Protein AF-A0A2A4N3D1-F1 (afdb_monomer)

Secondary structure (DSSP, 8-state):
-PPPPHHHHHHHHHHHHHHHHHHHHHHH--SSS-PPPHHHHHHHHHHHHHHHHHHHHHHHTT-

Radius of gyration: 14.77 Å; Cα contacts (8 Å, |Δi|>4): 22; chains: 1; bounding box: 30×28×45 Å

Structure (mmCIF, N/CA/C/O backbone):
data_AF-A0A2A4N3D1-F1
#
_entry.id   AF-A0A2A4N3D1-F1
#
loop_
_atom_site.group_PDB
_atom_site.id
_atom_site.type_symbol
_atom_site.label_atom_id
_atom_site.label_alt_id
_atom_site.label_comp_id
_atom_site.label_asym_id
_atom_site.label_entity_id
_atom_site.label_seq_id
_atom_site.pdbx_PDB_ins_code
_atom_site.Cartn_x
_atom_site.Cartn_y
_atom_site.Cartn_z
_atom_site.occupancy
_atom_site.B_iso_or_equiv
_atom_site.auth_seq_id
_atom_site.auth_comp_id
_atom_site.auth_asym_id
_atom_site.auth_atom_id
_atom_site.pdbx_PDB_model_num
ATOM 1 N N . MET A 1 1 ? 3.058 12.064 25.094 1.00 54.00 1 MET A N 1
ATOM 2 C CA . MET A 1 1 ? 2.919 11.331 23.818 1.00 54.00 1 MET A CA 1
ATOM 3 C C . MET A 1 1 ? 1.458 11.379 23.411 1.00 54.00 1 MET A C 1
ATOM 5 O O . M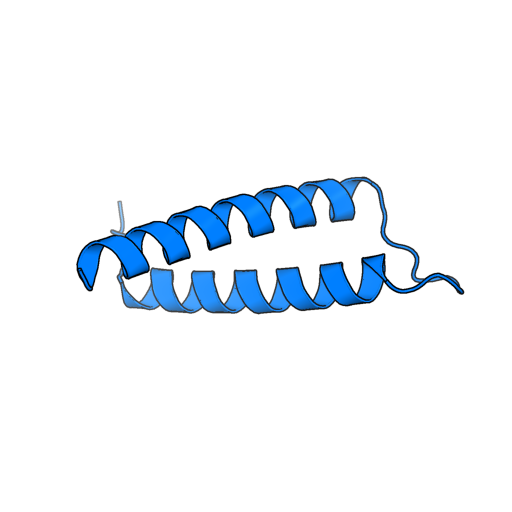ET A 1 1 ? 0.625 10.973 24.212 1.00 54.00 1 MET A O 1
ATOM 9 N N . GLN A 1 2 ? 1.138 11.937 22.242 1.00 73.31 2 GLN A N 1
ATOM 10 C CA . GLN A 1 2 ? -0.222 11.870 21.697 1.00 73.31 2 GLN A CA 1
ATOM 11 C C . GLN A 1 2 ? -0.523 10.419 21.307 1.00 73.31 2 GLN A C 1
ATOM 13 O O . GLN A 1 2 ? 0.298 9.782 20.651 1.00 73.31 2 GLN A O 1
ATOM 18 N N . GLN A 1 3 ? -1.663 9.887 21.752 1.00 79.25 3 GLN A N 1
ATOM 19 C CA . GLN A 1 3 ? -2.107 8.555 21.348 1.00 79.25 3 GLN A CA 1
ATOM 20 C C . GLN A 1 3 ? -2.628 8.600 19.915 1.00 79.25 3 GLN A C 1
ATOM 22 O O . GLN A 1 3 ? -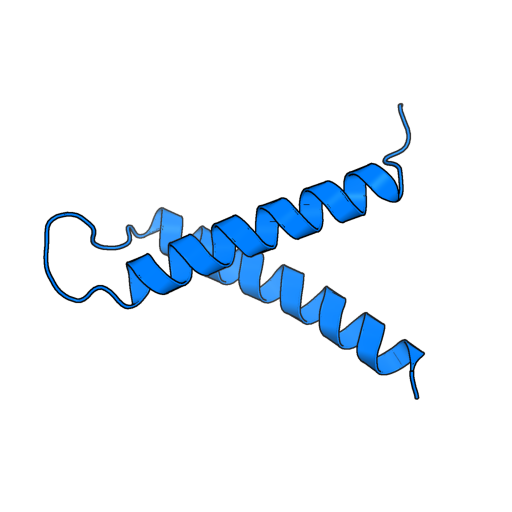3.395 9.489 19.550 1.00 79.25 3 GLN A O 1
ATOM 27 N N . PHE A 1 4 ? -2.212 7.616 19.127 1.00 82.69 4 PHE A N 1
ATOM 28 C CA . PHE A 1 4 ? -2.689 7.424 17.769 1.00 82.69 4 PHE A CA 1
ATOM 29 C C . PHE A 1 4 ? -4.163 7.008 17.808 1.00 82.69 4 PHE A C 1
ATOM 31 O O . PHE A 1 4 ? -4.512 5.996 18.420 1.00 82.69 4 PHE A O 1
ATOM 38 N N . THR A 1 5 ? -5.041 7.816 17.219 1.00 91.38 5 THR A N 1
ATOM 39 C CA . THR A 1 5 ? -6.486 7.582 17.295 1.00 91.38 5 THR A CA 1
ATOM 40 C C . THR A 1 5 ? -6.935 6.531 16.281 1.00 91.38 5 THR A C 1
ATOM 42 O O . THR A 1 5 ? -6.280 6.277 15.269 1.00 91.38 5 THR A O 1
ATOM 45 N N . GLN A 1 6 ? -8.109 5.936 16.512 1.00 86.94 6 GLN A N 1
ATOM 46 C CA . GLN A 1 6 ? -8.712 5.018 15.540 1.00 86.94 6 GLN A CA 1
ATOM 47 C C . GLN A 1 6 ? -8.997 5.696 14.193 1.00 86.94 6 GLN A C 1
ATOM 49 O O . GLN A 1 6 ? -8.879 5.055 13.151 1.00 86.94 6 GLN A O 1
ATOM 54 N N . GLN A 1 7 ? -9.356 6.984 14.201 1.00 89.00 7 GLN A N 1
ATOM 55 C CA . GLN A 1 7 ? -9.569 7.745 12.972 1.00 89.00 7 GLN A CA 1
ATOM 56 C C . GLN A 1 7 ? -8.262 7.891 12.185 1.00 89.00 7 GLN A C 1
ATOM 58 O O . GLN A 1 7 ? -8.236 7.572 11.001 1.00 89.00 7 GLN A O 1
ATOM 63 N N . GLN A 1 8 ? -7.166 8.256 12.857 1.00 88.75 8 GLN A N 1
ATOM 64 C CA . GLN A 1 8 ? -5.841 8.344 12.235 1.00 88.75 8 GLN A CA 1
ATOM 65 C C . GLN A 1 8 ? -5.385 6.991 11.669 1.00 88.75 8 GLN A C 1
ATOM 67 O O . GLN A 1 8 ? -4.795 6.933 10.594 1.00 88.75 8 GLN A O 1
ATOM 72 N N . ALA A 1 9 ? -5.711 5.886 12.346 1.00 87.44 9 ALA A N 1
ATOM 73 C CA . ALA A 1 9 ? -5.438 4.545 11.834 1.00 87.44 9 ALA A CA 1
ATOM 74 C C . ALA A 1 9 ? -6.230 4.210 10.566 1.00 87.44 9 ALA A C 1
ATOM 76 O O . ALA A 1 9 ? -5.667 3.626 9.640 1.00 87.44 9 ALA A O 1
ATOM 77 N N . ARG A 1 10 ? -7.508 4.603 10.490 1.00 87.06 10 ARG A N 1
ATOM 78 C CA . ARG A 1 10 ? -8.323 4.421 9.277 1.00 87.06 10 ARG A CA 1
ATOM 79 C C . ARG A 1 10 ? -7.805 5.259 8.114 1.00 87.06 10 ARG A C 1
ATOM 81 O O . ARG A 1 10 ? -7.690 4.737 7.012 1.00 87.06 10 ARG A O 1
ATOM 88 N N . GLU A 1 11 ? -7.468 6.520 8.362 1.00 91.50 11 GLU A N 1
ATOM 89 C CA . GLU A 1 11 ? -6.901 7.414 7.346 1.00 91.50 11 GLU A CA 1
ATOM 90 C C . GLU A 1 11 ? -5.571 6.862 6.814 1.00 91.50 11 GLU A C 1
ATOM 92 O O . GLU A 1 11 ? -5.377 6.755 5.606 1.00 91.50 11 GLU A 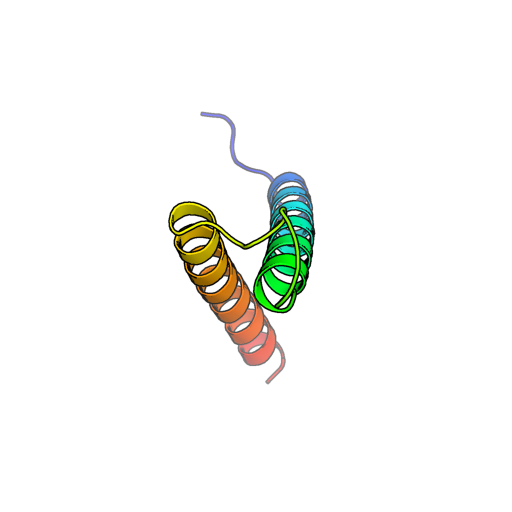O 1
ATOM 97 N N . MET A 1 12 ? -4.688 6.403 7.705 1.00 90.62 12 MET A N 1
ATOM 98 C CA . MET A 1 12 ? -3.420 5.786 7.313 1.00 90.62 12 MET A CA 1
ATOM 99 C C . MET A 1 12 ? -3.622 4.499 6.506 1.00 90.62 12 MET A C 1
ATOM 101 O O . MET A 1 12 ? -2.941 4.291 5.506 1.00 90.62 12 MET A O 1
ATOM 105 N N . TYR A 1 13 ? -4.581 3.655 6.894 1.00 90.69 13 TYR A N 1
ATOM 106 C CA . TYR A 1 13 ? -4.934 2.461 6.127 1.00 90.69 13 TYR A CA 1
ATOM 107 C C . TYR A 1 13 ? -5.410 2.806 4.707 1.00 90.69 13 TYR A C 1
ATOM 109 O O . TYR A 1 13 ? -4.968 2.183 3.744 1.00 90.69 13 TYR A O 1
ATOM 117 N N . GLN A 1 14 ? -6.249 3.835 4.554 1.00 92.88 14 GLN A N 1
ATOM 118 C CA . GLN A 1 14 ? -6.700 4.298 3.237 1.00 92.88 14 GLN A CA 1
ATOM 119 C C . GLN A 1 14 ? -5.548 4.821 2.373 1.00 92.88 14 GLN A C 1
ATOM 121 O O . GLN A 1 14 ? -5.493 4.513 1.184 1.00 92.88 14 GLN A O 1
ATOM 126 N N . ILE A 1 15 ? -4.606 5.562 2.963 1.00 94.81 15 ILE A N 1
ATOM 127 C CA . ILE A 1 15 ? -3.404 6.031 2.260 1.00 94.81 15 ILE A CA 1
ATOM 128 C C . ILE A 1 15 ? -2.565 4.839 1.778 1.00 94.81 15 ILE A C 1
ATOM 130 O O . ILE A 1 15 ? -2.131 4.817 0.628 1.00 94.81 15 ILE A O 1
ATOM 134 N N . LEU A 1 16 ? -2.363 3.829 2.629 1.00 93.69 16 LEU A N 1
ATOM 135 C CA . LEU A 1 16 ? -1.602 2.630 2.270 1.00 93.69 16 LEU A CA 1
ATOM 136 C C . LEU A 1 16 ? -2.255 1.847 1.125 1.00 93.69 16 LEU A C 1
ATOM 138 O O . LEU A 1 16 ? -1.537 1.401 0.234 1.00 93.69 16 LEU A O 1
ATOM 142 N N . LEU A 1 17 ? -3.587 1.734 1.103 1.00 94.06 17 LEU A N 1
ATOM 143 C CA . LEU A 1 17 ? -4.313 1.127 -0.020 1.00 94.06 17 LEU A CA 1
ATOM 144 C C . LEU A 1 17 ? -4.078 1.885 -1.331 1.00 94.06 17 LEU A C 1
ATOM 146 O O . LEU A 1 17 ? -3.728 1.275 -2.334 1.00 94.06 17 LEU A O 1
ATOM 150 N N . GLN A 1 18 ? -4.193 3.215 -1.315 1.00 95.62 18 GLN A N 1
ATOM 151 C CA . GLN A 1 18 ? -3.973 4.031 -2.515 1.00 95.62 18 GLN A CA 1
ATOM 152 C C . GLN A 1 18 ? -2.541 3.901 -3.051 1.00 95.62 18 GLN A C 1
ATOM 154 O O . GLN A 1 18 ? -2.333 3.830 -4.263 1.00 95.62 18 GLN A O 1
ATOM 159 N N . ILE A 1 19 ? -1.547 3.851 -2.157 1.00 95.25 19 ILE A N 1
ATOM 160 C CA . ILE A 1 19 ? -0.147 3.629 -2.539 1.00 95.25 19 ILE A CA 1
ATOM 161 C C . ILE A 1 19 ? 0.034 2.218 -3.109 1.00 95.25 19 ILE A C 1
ATOM 163 O O . ILE A 1 19 ? 0.697 2.062 -4.132 1.00 95.25 19 ILE A O 1
ATOM 167 N N . HIS A 1 20 ? -0.549 1.196 -2.474 1.00 95.31 20 HIS A N 1
ATOM 168 C CA . HIS A 1 20 ? -0.476 -0.192 -2.942 1.00 95.31 20 HIS A CA 1
ATOM 169 C C . HIS A 1 20 ? -1.042 -0.345 -4.353 1.00 95.31 20 HIS A C 1
ATOM 171 O O . HIS A 1 20 ? -0.347 -0.880 -5.216 1.00 95.31 20 HIS A O 1
ATOM 177 N N . ASP A 1 21 ? -2.228 0.208 -4.616 1.00 94.12 21 ASP A N 1
ATOM 178 C CA . ASP A 1 21 ? -2.866 0.165 -5.935 1.00 94.12 21 ASP A CA 1
ATOM 179 C C . ASP A 1 21 ? -2.006 0.864 -6.998 1.00 94.12 21 ASP A C 1
ATOM 181 O O . ASP A 1 21 ? -1.731 0.295 -8.056 1.00 94.12 21 ASP A O 1
ATOM 185 N N . ALA A 1 22 ? -1.482 2.056 -6.694 1.00 93.19 22 ALA A N 1
ATOM 186 C CA . ALA A 1 22 ? -0.607 2.782 -7.613 1.00 93.19 22 ALA A CA 1
ATOM 187 C C . ALA A 1 22 ? 0.689 2.008 -7.928 1.00 93.19 22 ALA A C 1
ATOM 189 O O . ALA A 1 22 ? 1.152 1.984 -9.073 1.00 93.19 22 ALA A O 1
ATOM 190 N N . LEU A 1 23 ? 1.281 1.355 -6.924 1.00 93.88 23 LEU A N 1
ATOM 191 C CA . LEU A 1 23 ? 2.474 0.524 -7.095 1.00 93.88 23 LEU A CA 1
ATOM 192 C C . LEU A 1 23 ? 2.172 -0.748 -7.890 1.00 93.88 23 LEU A C 1
ATOM 194 O O . LEU A 1 23 ? 2.965 -1.128 -8.755 1.00 93.88 23 LEU A O 1
ATOM 198 N N . LYS A 1 24 ? 1.020 -1.376 -7.650 1.00 92.50 24 LYS A N 1
ATOM 199 C CA . LYS A 1 24 ? 0.546 -2.536 -8.405 1.00 92.50 24 LYS A CA 1
ATOM 200 C C . LYS A 1 24 ? 0.387 -2.192 -9.881 1.00 92.50 24 LYS A C 1
ATOM 202 O O . LYS A 1 24 ? 0.979 -2.875 -10.719 1.00 92.50 24 LYS A O 1
ATOM 207 N N . ASP A 1 25 ? -0.301 -1.099 -10.194 1.00 90.81 25 ASP A N 1
ATOM 208 C CA . ASP A 1 25 ? -0.475 -0.614 -11.565 1.00 90.81 25 ASP A CA 1
ATOM 209 C C . ASP A 1 25 ? 0.876 -0.348 -12.237 1.00 90.81 25 ASP A C 1
ATOM 211 O O . ASP A 1 25 ? 1.127 -0.783 -13.366 1.00 90.81 25 ASP A O 1
ATOM 215 N N . LYS A 1 26 ? 1.803 0.290 -11.513 1.00 91.62 26 LYS A N 1
ATOM 216 C CA . LYS A 1 26 ? 3.163 0.543 -12.000 1.00 91.62 26 LYS A CA 1
ATOM 217 C C . LYS A 1 26 ? 3.949 -0.750 -12.246 1.00 91.62 26 LYS A C 1
ATOM 219 O O . LYS A 1 26 ? 4.674 -0.840 -13.234 1.00 91.62 26 LYS A O 1
ATOM 224 N N . SER A 1 27 ? 3.795 -1.760 -11.386 1.00 89.38 27 SER A N 1
ATOM 225 C CA . SER A 1 27 ? 4.448 -3.073 -11.529 1.00 89.38 27 SER A CA 1
ATOM 226 C C . SER A 1 27 ? 3.946 -3.858 -12.745 1.00 89.38 27 SER A C 1
ATOM 228 O O . SER A 1 27 ? 4.709 -4.584 -13.385 1.00 89.38 27 SER A O 1
ATOM 230 N N . MET A 1 28 ? 2.669 -3.682 -13.097 1.00 88.00 28 MET A N 1
ATOM 231 C CA . MET A 1 28 ? 2.038 -4.331 -14.244 1.00 88.00 28 MET A CA 1
ATOM 232 C C . MET A 1 28 ? 2.364 -3.626 -15.565 1.00 88.00 28 MET A C 1
ATOM 234 O O . MET A 1 28 ? 2.173 -4.203 -16.640 1.00 88.00 28 MET A O 1
ATOM 238 N N . ASN A 1 29 ? 2.894 -2.403 -15.504 1.00 84.31 29 ASN A N 1
ATOM 239 C CA . ASN A 1 29 ? 3.236 -1.625 -16.678 1.00 84.31 29 ASN A CA 1
ATOM 240 C C . ASN A 1 29 ? 4.555 -2.113 -17.308 1.00 84.31 29 AS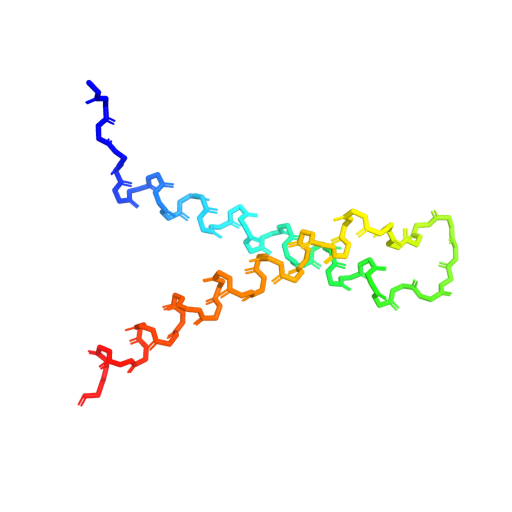N A C 1
ATOM 242 O O . ASN A 1 29 ? 5.660 -1.801 -16.858 1.00 84.31 29 ASN A O 1
ATOM 246 N N . LYS A 1 30 ? 4.440 -2.919 -18.371 1.00 67.50 30 LYS A N 1
ATOM 247 C CA . LYS A 1 30 ? 5.585 -3.552 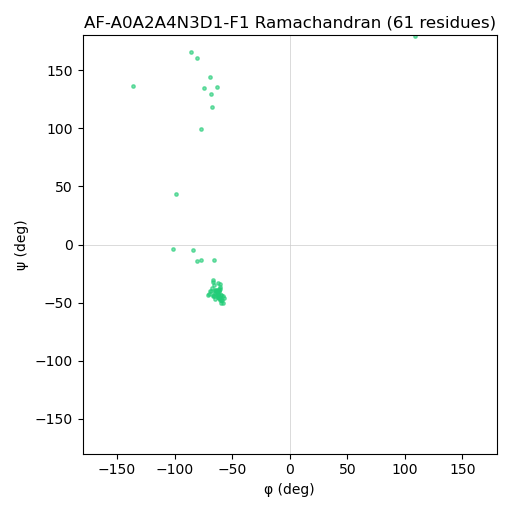-19.055 1.00 67.50 30 LYS A CA 1
ATOM 248 C C . LYS A 1 30 ? 6.264 -2.656 -20.106 1.00 67.50 30 LYS A C 1
ATOM 250 O O . LYS A 1 30 ? 7.298 -3.053 -20.643 1.00 67.50 30 LYS A O 1
ATOM 255 N N . GLY A 1 31 ? 5.737 -1.460 -20.393 1.00 59.50 31 GLY A N 1
ATOM 256 C CA . GLY A 1 31 ? 6.268 -0.549 -21.417 1.00 59.50 31 GLY A CA 1
ATOM 257 C C . GLY A 1 31 ? 6.330 0.917 -20.968 1.00 59.50 31 GLY A C 1
ATOM 258 O O . GLY A 1 31 ? 5.381 1.433 -20.395 1.00 59.50 31 GLY A O 1
ATOM 259 N N . GLY A 1 3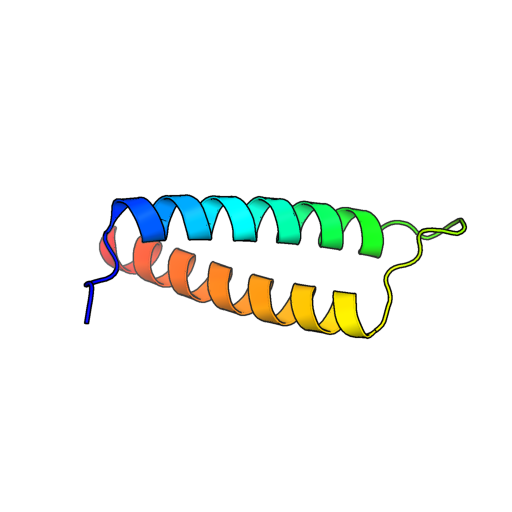2 ? 7.441 1.604 -21.264 1.00 65.50 32 GLY A N 1
ATOM 260 C CA . GLY A 1 32 ? 7.601 3.057 -21.068 1.00 65.50 32 GLY A CA 1
ATOM 261 C C . GLY A 1 32 ? 8.534 3.487 -19.924 1.00 65.50 32 GLY A C 1
ATOM 262 O O . GLY A 1 32 ? 9.112 2.660 -19.222 1.00 65.50 32 GLY A O 1
ATOM 263 N N . LEU A 1 33 ? 8.687 4.809 -19.758 1.00 66.56 33 LEU A N 1
ATOM 264 C CA . LEU A 1 33 ? 9.528 5.480 -18.744 1.00 66.56 33 LEU A CA 1
ATOM 265 C C . LEU A 1 33 ? 9.052 5.259 -17.291 1.00 66.56 33 LEU A C 1
ATOM 267 O O . LEU A 1 33 ? 9.806 5.512 -16.359 1.00 66.56 33 LEU A O 1
ATOM 271 N N . ASN A 1 34 ? 7.831 4.751 -17.096 1.00 73.25 34 ASN A N 1
ATOM 272 C CA . ASN A 1 34 ? 7.198 4.529 -15.791 1.00 73.25 34 ASN A CA 1
ATOM 273 C C . ASN A 1 34 ? 7.310 3.076 -15.306 1.00 73.25 34 ASN A C 1
ATOM 275 O O . ASN A 1 34 ? 6.354 2.508 -14.782 1.00 73.25 34 ASN A O 1
ATOM 279 N N . LYS A 1 35 ? 8.486 2.463 -15.458 1.00 82.62 35 LYS A N 1
ATOM 280 C CA . LYS A 1 35 ? 8.759 1.169 -14.819 1.00 82.62 35 LYS A CA 1
ATOM 281 C C . LYS A 1 35 ? 8.866 1.341 -13.307 1.00 82.62 35 LYS A C 1
ATOM 283 O O . LYS A 1 35 ? 9.375 2.353 -12.823 1.00 82.62 35 LYS A O 1
ATOM 288 N N . ILE A 1 36 ? 8.396 0.345 -12.565 1.00 89.88 36 ILE A N 1
ATOM 289 C CA . ILE A 1 36 ? 8.588 0.289 -11.117 1.00 89.88 36 ILE A CA 1
ATOM 290 C C . ILE A 1 36 ? 10.085 0.175 -10.783 1.00 89.88 36 ILE A C 1
ATOM 292 O O . ILE A 1 36 ? 10.826 -0.571 -11.427 1.00 89.88 36 ILE A O 1
ATOM 296 N N . SER A 1 37 ? 10.546 0.944 -9.801 1.00 92.19 37 SER A N 1
ATOM 297 C CA . SER A 1 37 ? 11.919 0.888 -9.291 1.00 92.19 37 SER A CA 1
ATOM 298 C C . SER A 1 37 ? 12.082 -0.187 -8.210 1.00 92.19 37 SER A C 1
ATOM 300 O O . SER A 1 37 ? 11.107 -0.674 -7.644 1.00 92.19 37 SER A O 1
ATOM 302 N N . GLN A 1 38 ? 13.325 -0.546 -7.870 1.00 91.12 38 GLN A N 1
ATOM 303 C CA . GLN A 1 38 ? 13.593 -1.526 -6.805 1.00 91.12 38 GLN A CA 1
ATOM 304 C C . GLN A 1 38 ? 13.064 -1.085 -5.430 1.00 91.12 38 GLN A C 1
ATOM 306 O O . GLN A 1 38 ? 12.538 -1.911 -4.688 1.00 91.12 38 GLN A O 1
ATOM 311 N N . TYR A 1 39 ? 13.155 0.206 -5.099 1.00 94.00 39 TYR A N 1
ATOM 312 C CA . TYR A 1 39 ? 12.626 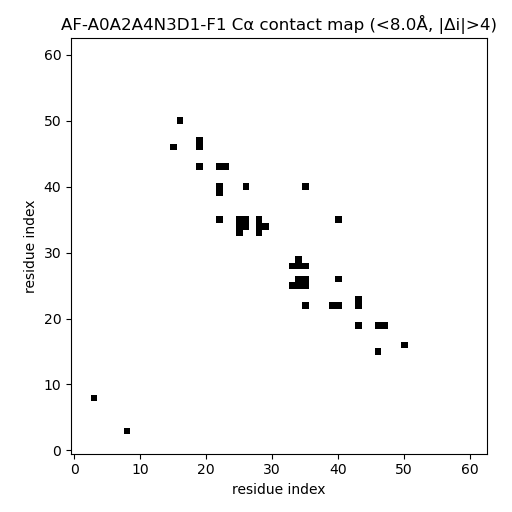0.737 -3.837 1.00 94.00 39 TYR A CA 1
ATOM 313 C C . TYR A 1 39 ? 11.102 0.625 -3.771 1.00 94.00 39 TYR A C 1
ATOM 315 O O . TYR A 1 39 ? 10.551 0.206 -2.758 1.00 94.00 39 TYR A O 1
ATOM 323 N N . GLU A 1 40 ? 10.432 0.935 -4.880 1.00 94.56 40 GLU A N 1
ATOM 324 C CA . GLU A 1 40 ? 8.980 0.825 -5.014 1.00 94.56 40 GLU A CA 1
ATOM 325 C C . GLU A 1 40 ? 8.496 -0.626 -4.931 1.00 94.56 40 GLU A C 1
ATOM 327 O O . GLU A 1 40 ? 7.450 -0.877 -4.344 1.00 94.56 40 GLU A O 1
ATOM 332 N N . ILE A 1 41 ? 9.272 -1.592 -5.438 1.00 94.19 41 ILE A N 1
ATOM 333 C CA . ILE A 1 41 ? 8.999 -3.023 -5.223 1.00 94.19 41 ILE A CA 1
ATOM 334 C C . ILE A 1 41 ? 9.072 -3.362 -3.728 1.00 94.19 41 ILE A C 1
ATOM 336 O O . ILE A 1 41 ? 8.188 -4.041 -3.211 1.00 94.19 41 ILE A O 1
ATOM 340 N N . GLY A 1 42 ? 10.099 -2.877 -3.022 1.00 95.62 42 GLY A N 1
ATOM 341 C CA . GLY A 1 42 ? 10.232 -3.088 -1.579 1.00 95.62 42 GLY A CA 1
ATOM 342 C C . GLY A 1 42 ? 9.052 -2.512 -0.791 1.00 95.62 42 GLY A C 1
ATOM 343 O O . GLY A 1 42 ? 8.509 -3.182 0.086 1.00 95.62 42 GLY A O 1
ATOM 344 N N . TRP A 1 43 ? 8.610 -1.301 -1.138 1.00 95.50 43 TRP A N 1
ATOM 345 C CA . TRP A 1 43 ? 7.410 -0.698 -0.551 1.00 95.50 43 TRP A CA 1
ATOM 346 C C . TRP A 1 43 ? 6.154 -1.495 -0.874 1.00 95.50 43 TRP A C 1
ATOM 348 O O . TRP A 1 43 ? 5.357 -1.741 0.024 1.00 95.50 43 TRP A O 1
ATOM 358 N N . PHE A 1 44 ? 5.997 -1.936 -2.121 1.00 95.62 44 PHE A N 1
ATOM 359 C CA . PHE A 1 44 ? 4.841 -2.717 -2.540 1.00 95.62 44 PHE A CA 1
ATOM 360 C C . PHE A 1 44 ? 4.701 -3.995 -1.709 1.00 95.62 44 PHE A C 1
ATOM 362 O O . PHE A 1 44 ? 3.649 -4.217 -1.120 1.00 95.62 44 PHE A O 1
ATOM 369 N N . ILE A 1 45 ? 5.783 -4.769 -1.573 1.00 95.44 45 ILE A N 1
ATOM 370 C CA . ILE A 1 45 ? 5.809 -5.999 -0.765 1.00 95.44 45 ILE A CA 1
ATOM 371 C C . ILE A 1 45 ? 5.512 -5.696 0.709 1.00 95.44 45 ILE A C 1
ATOM 373 O O . ILE A 1 45 ? 4.698 -6.378 1.326 1.00 95.44 45 ILE A O 1
ATOM 377 N N . GLY A 1 46 ? 6.143 -4.666 1.280 1.00 95.38 46 GLY A N 1
ATOM 378 C CA . GLY A 1 46 ? 5.933 -4.312 2.686 1.00 95.38 46 GLY A CA 1
ATOM 379 C C . GLY A 1 46 ? 4.496 -3.877 2.985 1.00 95.38 46 GLY A C 1
ATOM 380 O O . GLY A 1 46 ? 3.934 -4.255 4.012 1.00 95.38 46 GLY A O 1
ATOM 381 N N . ILE A 1 47 ? 3.881 -3.104 2.086 1.00 94.81 47 ILE A N 1
ATOM 382 C CA . ILE A 1 47 ? 2.484 -2.680 2.227 1.00 94.81 47 ILE A CA 1
ATOM 383 C C . ILE A 1 47 ? 1.540 -3.873 2.035 1.00 94.81 47 ILE A C 1
ATOM 385 O O . ILE A 1 47 ? 0.608 -4.026 2.820 1.00 94.81 47 ILE A O 1
ATOM 389 N N . ASP A 1 48 ? 1.797 -4.740 1.054 1.00 94.31 48 ASP A N 1
ATOM 390 C CA . ASP A 1 48 ? 1.016 -5.960 0.816 1.00 94.31 48 ASP A CA 1
ATOM 391 C C . ASP A 1 48 ? 0.990 -6.866 2.061 1.00 94.31 48 ASP A C 1
ATOM 393 O O . ASP A 1 48 ? -0.076 -7.272 2.533 1.00 94.31 48 ASP A O 1
ATOM 397 N N . GLU A 1 49 ? 2.153 -7.077 2.688 1.00 93.38 49 GLU A N 1
ATOM 398 C CA . GLU A 1 49 ? 2.263 -7.842 3.931 1.00 93.38 49 GLU A CA 1
ATOM 399 C C . GLU A 1 49 ? 1.476 -7.184 5.080 1.00 93.38 49 GLU A C 1
ATOM 401 O O . GLU A 1 49 ? 0.766 -7.869 5.821 1.00 93.38 49 GLU A O 1
ATOM 406 N N . LEU A 1 50 ? 1.548 -5.857 5.231 1.00 90.81 50 LEU A N 1
ATOM 407 C CA . LEU A 1 50 ? 0.784 -5.137 6.256 1.00 90.81 50 LEU A CA 1
ATOM 408 C C . LEU A 1 50 ? -0.730 -5.272 6.048 1.0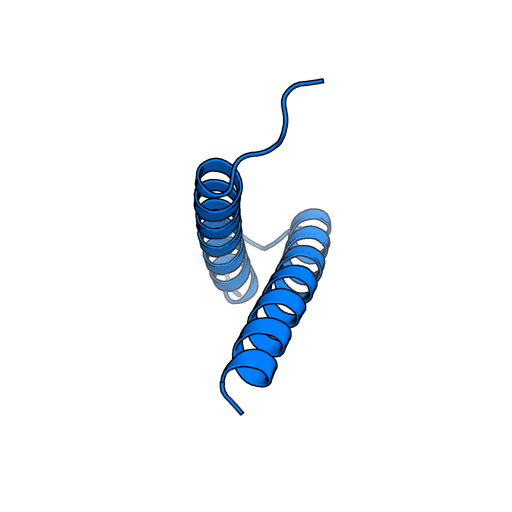0 90.81 50 LEU A C 1
ATOM 410 O O . LEU A 1 50 ? -1.458 -5.532 7.009 1.00 90.81 50 LEU A O 1
ATOM 414 N N . LEU A 1 51 ? -1.206 -5.120 4.811 1.00 88.62 51 LEU A N 1
ATOM 415 C CA . LEU A 1 51 ? -2.628 -5.214 4.475 1.00 88.62 51 LEU A CA 1
ATOM 416 C C . LEU A 1 51 ? -3.173 -6.638 4.661 1.00 88.62 51 LEU A C 1
ATOM 418 O O . LEU A 1 51 ? -4.295 -6.795 5.156 1.00 88.62 51 LEU A O 1
ATOM 422 N N . SER A 1 52 ? -2.384 -7.670 4.339 1.00 87.88 52 SER A N 1
ATOM 423 C CA . SER A 1 52 ? -2.770 -9.073 4.561 1.00 87.88 52 SER A CA 1
ATOM 424 C C . SER A 1 52 ? -3.036 -9.361 6.044 1.00 87.88 52 SER A C 1
ATOM 426 O O . SER A 1 52 ? -4.114 -9.831 6.398 1.00 87.88 52 SER A O 1
ATOM 428 N N . LYS A 1 53 ? -2.137 -8.930 6.941 1.00 86.56 53 LYS A N 1
ATOM 429 C CA . LYS A 1 53 ? -2.273 -9.115 8.398 1.00 86.56 53 LYS A CA 1
ATOM 430 C C . LYS A 1 53 ? -3.495 -8.409 8.983 1.00 86.56 53 LYS A C 1
ATOM 432 O O . LYS A 1 53 ? -4.067 -8.879 9.966 1.00 86.56 53 LYS A O 1
ATOM 437 N N . VAL A 1 54 ? -3.884 -7.266 8.417 1.00 80.31 54 VAL A N 1
ATOM 438 C CA . VAL A 1 54 ? -5.112 -6.562 8.818 1.00 80.31 54 VAL A CA 1
ATOM 439 C C . VAL A 1 54 ? -6.342 -7.342 8.360 1.00 80.31 54 VAL A C 1
ATOM 441 O O . VAL A 1 54 ? -7.274 -7.519 9.140 1.00 80.31 54 VAL A O 1
ATOM 444 N N . THR A 1 55 ? -6.329 -7.842 7.125 1.00 72.31 55 THR A N 1
ATOM 445 C CA . THR A 1 55 ? -7.451 -8.585 6.536 1.00 72.31 55 THR A CA 1
ATOM 446 C C . THR A 1 55 ? -7.680 -9.919 7.247 1.00 72.31 55 THR A C 1
ATOM 448 O O . THR A 1 55 ? -8.817 -10.234 7.599 1.00 72.31 55 THR A O 1
ATOM 451 N N . ASP A 1 56 ? -6.611 -10.658 7.546 1.00 72.56 56 ASP A N 1
ATOM 452 C CA . ASP A 1 56 ? -6.681 -11.930 8.271 1.00 72.56 56 ASP A CA 1
ATOM 453 C C . ASP A 1 56 ? -7.253 -11.742 9.679 1.00 72.56 56 ASP A C 1
ATOM 455 O O . ASP A 1 56 ? -8.173 -12.456 10.076 1.00 72.56 56 ASP A O 1
ATOM 459 N N . ARG A 1 57 ? -6.812 -10.700 10.399 1.00 66.75 57 ARG A N 1
ATOM 460 C CA . ARG A 1 57 ? -7.380 -10.347 11.710 1.00 66.75 57 ARG A CA 1
ATOM 461 C C . ARG A 1 57 ? -8.862 -9.995 11.644 1.00 66.75 57 ARG A C 1
ATOM 463 O O . ARG A 1 57 ? -9.603 -10.329 12.561 1.00 66.75 57 ARG A O 1
ATOM 470 N N . VAL A 1 58 ? -9.307 -9.305 10.593 1.00 61.59 58 VAL A N 1
ATOM 471 C CA . VAL A 1 58 ? -10.736 -9.001 10.408 1.00 61.59 58 VAL A CA 1
ATOM 472 C C . VAL A 1 58 ? -11.525 -10.280 10.116 1.00 61.59 58 VAL A C 1
ATOM 474 O O . VAL A 1 58 ? -12.608 -10.455 10.665 1.00 61.59 58 VAL A O 1
ATOM 477 N N . SER A 1 59 ? -10.978 -11.194 9.313 1.00 58.09 59 SER A N 1
ATOM 478 C CA . SER A 1 59 ? -11.600 -12.485 8.985 1.00 58.09 59 SER A CA 1
ATOM 479 C C . SER A 1 59 ? -11.741 -13.405 10.206 1.00 58.09 59 SER A C 1
ATOM 481 O O . SER A 1 59 ? -12.770 -14.058 10.376 1.00 58.09 59 SER A O 1
ATOM 483 N N . GLU A 1 60 ? -10.745 -13.426 11.097 1.00 57.31 60 GLU A N 1
ATOM 484 C CA . GLU A 1 60 ? -10.784 -14.187 12.354 1.00 57.31 60 GLU A CA 1
ATOM 485 C C . GLU A 1 60 ? -11.834 -13.670 13.347 1.00 57.31 60 GLU A C 1
ATOM 487 O O . GLU A 1 60 ? -12.393 -14.461 14.097 1.00 57.31 60 GLU A O 1
ATOM 492 N N . LEU A 1 61 ? -12.143 -12.369 13.336 1.00 55.88 61 LEU A N 1
ATOM 493 C CA . LEU A 1 61 ? -13.149 -11.765 14.222 1.00 55.88 61 LEU A CA 1
ATOM 494 C C . LEU A 1 61 ? -14.603 -12.024 13.786 1.00 55.88 61 LEU A C 1
ATOM 496 O O . LEU A 1 61 ? -15.521 -11.736 14.551 1.00 55.88 61 LEU A O 1
ATOM 500 N N . VAL A 1 62 ? -14.822 -12.511 12.561 1.00 55.06 62 VAL A N 1
ATOM 501 C CA . VAL A 1 62 ? -16.159 -12.752 11.978 1.00 55.06 62 VAL A CA 1
ATOM 502 C C . VAL A 1 62 ? -16.556 -14.242 12.031 1.00 55.06 62 VAL A C 1
ATOM 504 O O . VAL A 1 62 ? -17.679 -14.589 11.666 1.00 55.06 62 VAL A O 1
ATOM 507 N N . LYS A 1 63 ? -15.667 -15.125 12.502 1.00 50.25 63 LYS A N 1
ATOM 508 C CA . LYS A 1 63 ? -15.929 -16.560 12.717 1.00 50.25 63 LYS A CA 1
ATOM 509 C C . LYS A 1 63 ? -16.358 -16.849 14.150 1.00 50.25 63 LYS A C 1
ATOM 511 O O . LYS A 1 63 ? -17.197 -17.762 14.306 1.00 50.25 63 LYS A O 1
#

pLDDT: mean 83.92, std 13.21, range [50.25, 95.62]

Foldseek 3Di:
DDDCDPVNVVVVLVVLVVLLVVLVVLCPPPDDPSHRDPVSVVSNVVSVVVVVVVVVVVVVVVD

Mean predicted ali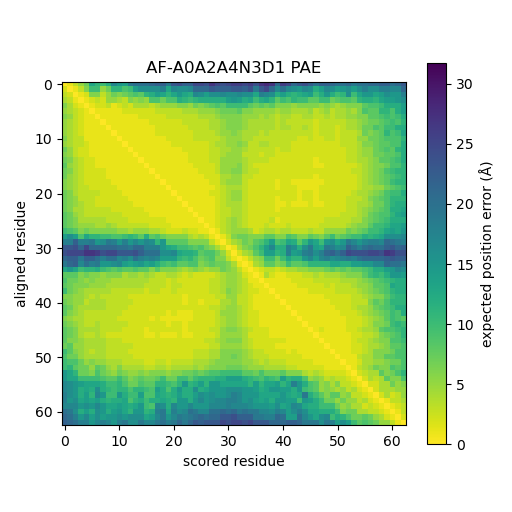gned error: 6.44 Å

Sequence (63 aa):
MQQFTQQQAREMYQILLQIHDALKDKSMNKGGLNKISQYEIGWFIGIDELLSKVTDRVSELVK

Solvent-accessible surface area (backbone atoms only — not comparable to full-atom values): 3757 Å² total; per-residue (Å²): 132,87,78,86,46,73,65,59,51,52,53,51,50,53,51,51,51,56,50,41,51,54,43,50,55,28,63,69,41,88,74,72,95,64,53,63,48,75,67,52,49,53,50,38,53,55,48,51,56,55,53,48,58,53,51,52,55,54,56,64,75,75,111